Protein AF-A2F5N1-F1 (afdb_monomer_lite)

Foldseek 3Di:
DVCVVVVVVVVVVVVVVLVVCVVPDDPVVSVLVVLVVVLVVLVVLACCCVVVVQPPPDPDPPDRTGDHDDPCVVVVVVVVVVSVVVVCVVVVVDDDPPDDDDPDPPPPPPPPVPDPDDDDDDDD

Organism: Trichomonas vaginalis (strain ATCC PRA-98 / G3) (NCBI:txid412133)

Radius of gyration: 23.58 Å; chains: 1; bounding box: 71×23×58 Å

Structure (mmCIF, N/CA/C/O backbone):
data_AF-A2F5N1-F1
#
_entry.id   AF-A2F5N1-F1
#
loop_
_atom_site.group_PDB
_atom_site.id
_atom_site.type_symbol
_atom_site.label_atom_id
_atom_site.label_alt_id
_atom_site.label_comp_id
_atom_site.label_asym_id
_atom_site.label_entity_id
_atom_site.label_seq_id
_atom_site.pdbx_PDB_ins_code
_atom_site.Cartn_x
_atom_site.Cartn_y
_atom_site.Cartn_z
_atom_site.occupancy
_atom_site.B_iso_or_equiv
_atom_site.auth_seq_id
_atom_site.auth_comp_id
_atom_site.auth_asym_id
_atom_site.auth_atom_id
_atom_site.pdbx_PDB_model_num
ATOM 1 N N . MET A 1 1 ? 1.498 3.164 -30.216 1.00 65.12 1 MET A N 1
ATOM 2 C CA . MET A 1 1 ? 0.026 3.294 -30.321 1.00 65.12 1 MET A CA 1
ATOM 3 C C . MET A 1 1 ? -0.730 2.275 -29.473 1.00 65.12 1 MET A C 1
ATOM 5 O O . MET A 1 1 ? -1.536 2.701 -28.663 1.00 65.12 1 MET A O 1
ATOM 9 N N . VAL A 1 2 ? -0.440 0.971 -29.568 1.00 78.94 2 VAL A N 1
ATOM 10 C CA . VAL A 1 2 ? -1.143 -0.078 -28.790 1.00 78.94 2 VAL A CA 1
ATOM 11 C C . VAL A 1 2 ? -1.077 0.136 -2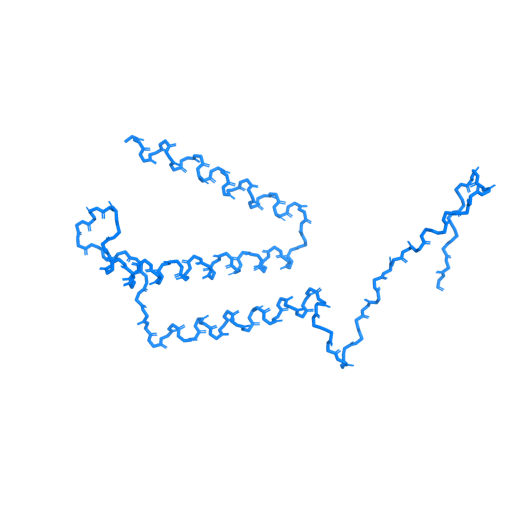7.267 1.00 78.94 2 VAL A C 1
ATOM 13 O O . VAL A 1 2 ? -2.088 0.012 -26.590 1.00 78.94 2 VAL A O 1
ATOM 16 N N . LEU A 1 3 ? 0.073 0.560 -26.726 1.00 79.00 3 LEU A N 1
ATOM 17 C CA . LEU A 1 3 ? 0.213 0.874 -25.294 1.00 79.00 3 LEU A CA 1
ATOM 18 C C . LEU A 1 3 ? -0.731 1.989 -24.819 1.00 79.00 3 LEU A C 1
ATOM 20 O O . LEU A 1 3 ? -1.262 1.899 -23.721 1.00 79.00 3 LEU A O 1
ATOM 24 N N . PHE A 1 4 ? -0.985 3.007 -25.647 1.00 84.31 4 PHE A N 1
ATOM 25 C CA . PHE A 1 4 ? -1.924 4.080 -25.304 1.00 84.31 4 PHE A CA 1
ATOM 26 C C . PHE A 1 4 ? -3.367 3.571 -25.276 1.00 84.31 4 PHE A C 1
ATOM 28 O O . PHE A 1 4 ? -4.110 3.903 -24.358 1.00 84.31 4 PHE A O 1
ATOM 35 N N . LEU A 1 5 ? -3.737 2.712 -26.232 1.00 86.38 5 LEU A N 1
ATOM 36 C CA . LEU A 1 5 ? -5.068 2.101 -26.287 1.00 86.38 5 LEU A CA 1
ATOM 37 C C . LEU A 1 5 ? -5.349 1.175 -25.099 1.00 86.38 5 LEU A C 1
ATOM 39 O O . LEU A 1 5 ? -6.498 1.061 -24.695 1.00 86.38 5 LEU A O 1
ATOM 43 N N . ILE A 1 6 ? -4.322 0.541 -24.529 1.00 89.25 6 ILE A N 1
ATOM 44 C CA . ILE A 1 6 ? -4.453 -0.307 -23.333 1.00 89.25 6 ILE A CA 1
ATOM 45 C C . ILE A 1 6 ? -4.409 0.536 -22.051 1.00 89.25 6 ILE A C 1
ATOM 47 O O . ILE A 1 6 ? -5.149 0.277 -21.107 1.00 89.25 6 ILE A O 1
ATOM 51 N N . TYR A 1 7 ? -3.566 1.567 -22.009 1.00 89.31 7 TYR A N 1
ATOM 52 C CA . TYR A 1 7 ? -3.384 2.399 -20.821 1.00 89.31 7 TYR A CA 1
ATOM 53 C C . TYR A 1 7 ? -4.630 3.219 -20.464 1.00 89.31 7 TYR A C 1
ATOM 55 O O . TYR A 1 7 ? -4.992 3.306 -19.291 1.00 89.31 7 TYR A O 1
ATOM 63 N N . ILE A 1 8 ? -5.299 3.799 -21.466 1.00 89.81 8 ILE A N 1
ATOM 64 C CA . ILE A 1 8 ? -6.488 4.640 -21.269 1.00 89.81 8 ILE A CA 1
ATOM 65 C C . ILE A 1 8 ? -7.608 3.896 -20.519 1.00 89.81 8 ILE A C 1
ATOM 67 O O . ILE A 1 8 ? -7.988 4.376 -19.453 1.00 89.81 8 ILE A O 1
ATOM 71 N N . PRO A 1 9 ? -8.112 2.731 -20.976 1.00 90.31 9 PRO A N 1
ATOM 72 C CA . PRO A 1 9 ? -9.196 2.040 -20.281 1.00 90.31 9 PRO A CA 1
ATOM 73 C C . PRO A 1 9 ? -8.791 1.592 -18.874 1.00 90.31 9 PRO A C 1
ATOM 75 O O . PRO A 1 9 ? -9.586 1.738 -17.953 1.00 90.31 9 PRO A O 1
ATOM 78 N N . ILE A 1 10 ? -7.549 1.133 -18.673 1.00 90.38 10 ILE A N 1
ATOM 79 C CA . ILE A 1 10 ? -7.052 0.740 -17.343 1.00 90.38 10 ILE A CA 1
ATOM 80 C C . ILE A 1 10 ? -7.082 1.930 -16.379 1.00 90.38 10 ILE A C 1
ATOM 82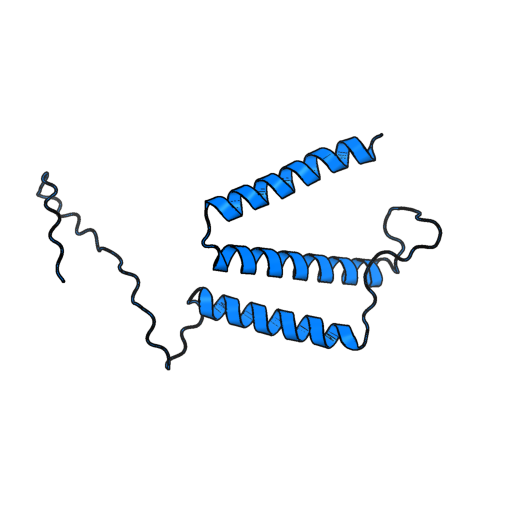 O O . ILE A 1 10 ? -7.588 1.814 -15.262 1.00 90.38 10 ILE A O 1
ATOM 86 N N . SER A 1 11 ? -6.572 3.085 -16.816 1.00 88.75 11 SER A N 1
ATOM 87 C CA . SER A 1 11 ? -6.573 4.303 -16.005 1.00 88.75 11 SER A CA 1
ATOM 88 C C . SER A 1 11 ? -7.997 4.781 -15.720 1.00 88.75 11 SER A C 1
ATOM 90 O O . SER A 1 11 ? -8.318 5.119 -14.580 1.00 88.75 11 SER A O 1
ATOM 92 N N . THR A 1 12 ? -8.888 4.758 -16.712 1.00 91.50 12 THR A N 1
ATOM 93 C CA . THR A 1 12 ? -10.291 5.146 -16.524 1.00 91.50 12 THR A CA 1
ATOM 94 C C . THR A 1 12 ? -11.006 4.230 -15.531 1.00 91.50 12 THR A C 1
ATOM 96 O O . THR A 1 12 ? -11.688 4.734 -14.640 1.00 91.50 12 THR A O 1
ATOM 99 N N . THR A 1 13 ? -10.820 2.910 -15.618 1.00 92.56 13 THR A N 1
ATOM 100 C CA . THR A 1 13 ? -11.401 1.961 -14.656 1.00 92.56 13 THR A CA 1
ATOM 101 C C . THR A 1 13 ? -10.864 2.198 -13.249 1.00 92.56 13 THR A C 1
ATOM 103 O O . THR A 1 13 ? -11.652 2.277 -12.311 1.00 92.56 13 THR A O 1
ATOM 106 N N . TYR A 1 14 ? -9.551 2.381 -13.096 1.00 89.12 14 TYR A N 1
ATOM 107 C CA . TYR A 1 14 ? -8.941 2.653 -11.793 1.00 89.12 14 TYR A CA 1
ATOM 108 C C . TYR A 1 14 ? -9.498 3.932 -11.147 1.00 89.12 14 TYR A C 1
ATOM 110 O O . TYR A 1 14 ? -9.938 3.912 -9.997 1.00 89.12 14 TYR A O 1
ATOM 118 N N . ASN A 1 15 ? -9.548 5.032 -11.905 1.00 90.38 15 ASN A N 1
ATOM 119 C CA . ASN A 1 15 ? -10.095 6.300 -11.420 1.00 90.38 15 ASN A CA 1
ATOM 120 C C . ASN A 1 15 ? -11.602 6.204 -11.123 1.00 90.38 15 ASN A C 1
ATOM 122 O O . ASN A 1 15 ? -12.071 6.772 -10.139 1.00 90.38 15 ASN A O 1
ATOM 126 N N . GLY A 1 16 ? -12.359 5.443 -11.919 1.00 89.88 16 GLY A N 1
ATOM 127 C CA . GLY A 1 16 ? -13.771 5.165 -11.651 1.00 89.88 16 GLY A CA 1
ATOM 128 C C . GLY A 1 16 ? -13.982 4.403 -10.339 1.00 89.88 16 GLY A C 1
ATOM 129 O O . GLY A 1 16 ? -14.818 4.797 -9.527 1.00 89.88 16 GLY A O 1
ATOM 130 N N . CYS A 1 17 ? -13.187 3.358 -10.088 1.00 87.81 17 CYS A N 1
ATOM 131 C CA . CYS A 1 17 ? -13.217 2.612 -8.827 1.00 87.81 17 CYS A CA 1
ATOM 132 C C . CYS A 1 17 ? -12.855 3.493 -7.622 1.00 87.81 17 CYS A C 1
ATOM 134 O O . CYS A 1 17 ? -13.487 3.372 -6.569 1.00 87.81 17 CYS A O 1
ATOM 136 N N . LEU A 1 18 ? -11.882 4.398 -7.772 1.00 85.50 18 LEU A N 1
ATOM 137 C CA . LEU A 1 18 ? -11.521 5.361 -6.729 1.00 85.50 18 LEU A CA 1
ATOM 138 C C . LEU A 1 18 ? -12.692 6.279 -6.377 1.00 85.50 18 LEU A C 1
ATOM 140 O O . LEU A 1 18 ? -13.060 6.369 -5.208 1.00 85.50 18 LEU A O 1
ATOM 144 N N . ILE A 1 19 ? -13.319 6.905 -7.374 1.00 88.62 19 ILE A N 1
ATOM 145 C CA . ILE A 1 19 ? -14.459 7.807 -7.154 1.00 88.62 19 ILE A CA 1
ATOM 146 C C . ILE A 1 19 ? -15.635 7.053 -6.521 1.00 88.62 19 ILE A C 1
ATOM 148 O O . ILE A 1 19 ? -16.237 7.552 -5.572 1.00 88.62 19 ILE A O 1
ATOM 152 N N . GLY A 1 20 ? -15.928 5.837 -6.992 1.00 86.88 20 GLY A N 1
ATOM 153 C CA . GLY A 1 20 ? -16.957 4.985 -6.391 1.00 86.88 20 GLY A CA 1
ATOM 154 C C . GLY A 1 20 ? -16.673 4.687 -4.918 1.00 86.88 20 GLY A C 1
ATOM 155 O O . GLY A 1 20 ? -17.559 4.826 -4.081 1.00 86.88 20 GLY A O 1
ATOM 156 N N . THR A 1 21 ? -15.419 4.373 -4.587 1.00 85.00 21 THR A N 1
ATOM 157 C CA . THR A 1 21 ? -15.004 4.122 -3.200 1.00 85.00 21 THR A CA 1
ATOM 158 C C . THR A 1 21 ? -15.161 5.374 -2.340 1.00 85.00 21 THR A C 1
ATOM 160 O O . THR A 1 21 ? -15.677 5.269 -1.232 1.00 85.00 21 THR A O 1
ATOM 163 N N . ILE A 1 22 ? -14.776 6.553 -2.842 1.00 86.62 22 ILE A N 1
ATOM 164 C CA . ILE A 1 22 ? -14.939 7.838 -2.138 1.00 86.62 22 ILE A CA 1
ATOM 165 C C . ILE A 1 22 ? -16.422 8.133 -1.876 1.00 86.62 22 ILE A C 1
ATOM 167 O O . ILE A 1 22 ? -16.774 8.598 -0.796 1.00 86.62 22 ILE A O 1
ATOM 171 N N . ALA A 1 23 ? -17.296 7.848 -2.842 1.00 84.81 23 ALA A N 1
ATOM 172 C CA . ALA A 1 23 ? -18.721 8.147 -2.736 1.00 84.81 23 ALA A CA 1
ATOM 173 C C . ALA A 1 23 ? -19.460 7.258 -1.718 1.00 84.81 23 ALA A C 1
ATOM 175 O O . ALA A 1 23 ? -20.425 7.709 -1.104 1.00 84.81 23 ALA A O 1
ATOM 176 N N . THR A 1 24 ? -19.035 6.005 -1.534 1.00 83.44 24 THR A N 1
ATOM 177 C CA . THR A 1 24 ? -19.732 5.040 -0.661 1.00 83.44 24 THR A CA 1
ATOM 178 C C . THR A 1 24 ? -19.178 4.969 0.758 1.00 83.44 24 THR A C 1
ATOM 180 O O . THR A 1 24 ? -19.769 4.311 1.614 1.00 83.44 24 THR A O 1
ATOM 183 N N . THR A 1 25 ? -18.021 5.576 1.012 1.00 82.62 25 THR A N 1
ATOM 184 C CA . THR A 1 25 ? -17.177 5.227 2.157 1.00 82.62 25 THR A CA 1
ATOM 185 C C . THR A 1 25 ? -16.813 6.459 2.980 1.00 82.62 25 THR A C 1
ATOM 187 O O . THR A 1 25 ? -16.544 7.527 2.442 1.00 82.62 25 THR A O 1
ATOM 190 N N . ASN A 1 26 ? -16.741 6.309 4.306 1.00 85.00 26 ASN A N 1
ATOM 191 C CA . ASN A 1 26 ? -16.243 7.369 5.185 1.00 85.00 26 ASN A CA 1
ATOM 192 C C . ASN A 1 26 ? -14.774 7.699 4.875 1.00 85.00 26 ASN A C 1
ATOM 194 O O . ASN A 1 26 ? -13.990 6.805 4.556 1.00 85.00 26 ASN A O 1
ATOM 198 N N . ALA A 1 27 ? -14.368 8.956 5.078 1.00 83.62 27 ALA A N 1
ATOM 199 C CA . ALA A 1 27 ? -13.006 9.422 4.787 1.00 83.62 27 ALA A CA 1
ATOM 200 C C . ALA A 1 27 ? -11.908 8.538 5.412 1.00 83.62 27 ALA A C 1
ATOM 202 O O . ALA A 1 27 ? -10.888 8.267 4.790 1.00 83.62 27 ALA A O 1
ATOM 203 N N . ILE A 1 28 ? -12.142 8.027 6.626 1.00 83.88 28 ILE A N 1
ATOM 204 C CA . ILE A 1 28 ? -11.206 7.138 7.329 1.00 83.88 28 ILE A CA 1
ATOM 205 C C . ILE A 1 28 ? -11.034 5.816 6.574 1.00 83.88 28 ILE A C 1
ATOM 207 O O . ILE A 1 28 ? -9.917 5.373 6.322 1.00 83.88 28 ILE A O 1
ATOM 211 N N . THR A 1 29 ? -12.142 5.177 6.205 1.00 82.56 29 THR A N 1
ATOM 212 C CA . THR A 1 29 ? -12.127 3.886 5.516 1.00 82.56 29 THR A CA 1
ATOM 213 C C . THR A 1 29 ? -11.566 4.020 4.098 1.00 82.56 29 THR A C 1
ATOM 215 O O . THR A 1 29 ? -10.841 3.132 3.658 1.00 82.56 29 THR A O 1
ATOM 218 N N . TYR A 1 30 ? -11.801 5.151 3.425 1.00 86.25 30 TYR A N 1
ATOM 219 C CA . TYR A 1 30 ? -11.168 5.467 2.143 1.00 86.25 30 TYR A CA 1
ATOM 220 C C . TYR A 1 30 ? -9.634 5.494 2.259 1.00 86.25 30 TYR A C 1
ATOM 222 O O . TYR A 1 30 ? -8.954 4.763 1.538 1.00 86.25 30 TYR A O 1
ATOM 230 N N . THR A 1 31 ? -9.090 6.246 3.223 1.00 87.25 31 THR A N 1
ATOM 231 C CA . THR A 1 31 ? -7.636 6.321 3.452 1.00 87.25 31 THR A CA 1
ATOM 232 C C . THR A 1 31 ? -7.032 4.945 3.731 1.00 87.25 31 THR A C 1
ATOM 234 O O . THR A 1 31 ? -5.936 4.634 3.266 1.00 87.25 31 THR A O 1
ATOM 237 N N . ILE A 1 32 ? -7.749 4.084 4.458 1.00 85.38 32 ILE A N 1
ATOM 238 C CA . ILE A 1 32 ? -7.288 2.719 4.732 1.00 85.38 32 ILE A CA 1
ATOM 239 C C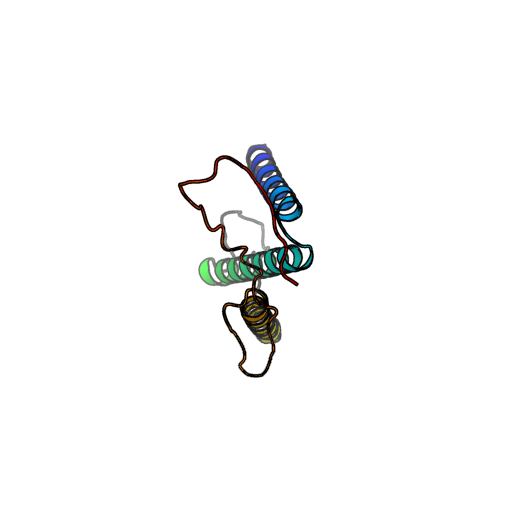 . ILE A 1 32 ? -7.211 1.888 3.443 1.00 85.38 32 ILE A C 1
ATOM 241 O O . ILE A 1 32 ? -6.212 1.203 3.220 1.00 85.38 32 ILE A O 1
ATOM 245 N N . ILE A 1 33 ? -8.229 1.958 2.580 1.00 85.19 33 ILE A N 1
ATOM 246 C CA . ILE A 1 33 ? -8.247 1.235 1.298 1.00 85.19 33 ILE A CA 1
ATOM 247 C C . ILE A 1 33 ? -7.092 1.700 0.401 1.00 85.19 33 ILE A C 1
ATOM 249 O O . ILE A 1 33 ? -6.395 0.869 -0.184 1.00 85.19 33 ILE A O 1
ATOM 253 N N . GLU A 1 34 ? -6.834 3.007 0.344 1.00 86.56 34 GLU A N 1
ATOM 254 C CA . GLU A 1 34 ? -5.724 3.579 -0.427 1.00 86.56 34 GLU A CA 1
ATOM 255 C C . GLU A 1 34 ? -4.353 3.097 0.085 1.00 86.56 34 GLU A C 1
ATOM 257 O O . GLU A 1 34 ? -3.471 2.719 -0.700 1.00 86.56 34 GLU A O 1
ATOM 262 N N . MET A 1 35 ? -4.182 3.027 1.408 1.00 87.62 35 MET A N 1
ATOM 263 C CA . MET A 1 35 ? -2.968 2.490 2.028 1.00 87.62 35 MET A CA 1
ATOM 264 C C . MET A 1 35 ? -2.775 0.995 1.745 1.00 87.62 35 MET A C 1
ATOM 266 O O . MET A 1 35 ? -1.653 0.570 1.453 1.00 87.62 35 MET A O 1
ATOM 270 N N . ILE A 1 36 ? -3.849 0.198 1.771 1.00 87.62 36 ILE A N 1
ATOM 271 C CA . ILE A 1 36 ? -3.804 -1.229 1.412 1.00 87.62 36 ILE A CA 1
ATOM 272 C C . ILE A 1 36 ? -3.418 -1.396 -0.061 1.00 87.62 36 ILE A C 1
ATOM 274 O O . ILE A 1 36 ? -2.528 -2.192 -0.368 1.00 87.62 36 ILE A O 1
ATOM 278 N N . GLY A 1 37 ? -4.022 -0.622 -0.967 1.00 88.06 37 GLY A N 1
ATOM 279 C CA . GLY A 1 37 ? -3.669 -0.638 -2.389 1.00 88.06 37 GLY A CA 1
ATOM 280 C C . GLY A 1 37 ? -2.191 -0.316 -2.616 1.00 88.06 37 GLY A C 1
ATOM 281 O O . GLY A 1 37 ? -1.485 -1.050 -3.306 1.00 88.06 37 GLY A O 1
ATOM 282 N N . SER A 1 38 ? -1.683 0.717 -1.942 1.00 88.81 38 SER A N 1
ATOM 283 C CA . SER A 1 38 ? -0.267 1.104 -1.996 1.00 88.81 38 SER A CA 1
ATOM 284 C C . SER A 1 38 ? 0.679 0.018 -1.464 1.00 88.81 38 SER A C 1
ATOM 286 O O . SER A 1 38 ? 1.797 -0.145 -1.965 1.00 88.81 38 SER A O 1
ATOM 288 N N . PHE A 1 39 ? 0.250 -0.743 -0.455 1.00 89.12 39 PHE A N 1
ATOM 289 C CA . PHE A 1 39 ? 1.005 -1.879 0.070 1.00 89.12 39 PHE A CA 1
ATOM 290 C C . PHE A 1 39 ? 1.008 -3.075 -0.893 1.00 89.12 39 PHE A C 1
ATOM 292 O O . PHE A 1 39 ? 2.063 -3.672 -1.116 1.00 89.12 39 PHE A O 1
ATOM 299 N N . LEU A 1 40 ? -0.134 -3.393 -1.508 1.00 88.56 40 LEU A N 1
ATOM 300 C CA . LEU A 1 40 ? -0.244 -4.467 -2.498 1.00 88.56 40 LEU A CA 1
ATOM 301 C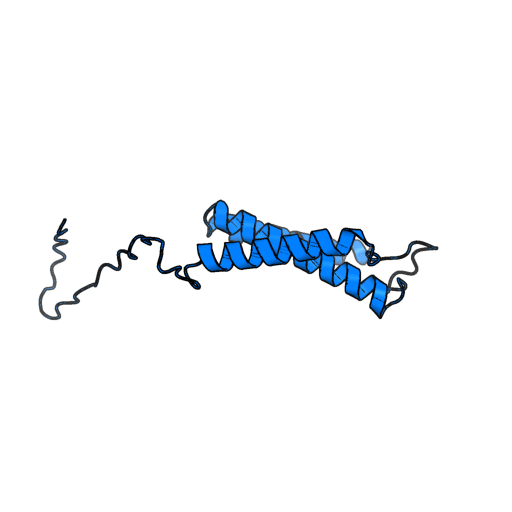 C . LEU A 1 40 ? 0.605 -4.180 -3.739 1.00 88.56 40 LEU A C 1
ATOM 303 O O . LEU A 1 40 ? 1.349 -5.057 -4.174 1.00 88.56 40 LEU A O 1
ATOM 307 N N . THR A 1 41 ? 0.576 -2.947 -4.252 1.00 88.75 41 THR A N 1
ATOM 308 C CA . THR A 1 41 ? 1.448 -2.522 -5.360 1.00 88.75 41 THR A CA 1
ATOM 309 C C . THR A 1 41 ? 2.921 -2.727 -5.015 1.00 88.75 41 THR A C 1
ATOM 311 O O . THR A 1 41 ? 3.678 -3.265 -5.817 1.00 88.75 41 THR A O 1
ATOM 314 N N . TRP A 1 42 ? 3.326 -2.390 -3.787 1.00 89.94 42 TRP A N 1
ATOM 315 C CA . TRP A 1 42 ? 4.697 -2.622 -3.339 1.00 89.94 42 TRP A CA 1
ATOM 316 C C . TRP A 1 42 ? 5.071 -4.110 -3.267 1.00 89.94 42 TRP A C 1
ATOM 318 O O . TRP A 1 42 ? 6.186 -4.468 -3.646 1.00 89.94 42 TRP A O 1
ATOM 328 N N . ILE A 1 43 ? 4.162 -4.984 -2.820 1.00 87.06 43 ILE A N 1
ATOM 329 C CA . ILE A 1 43 ? 4.384 -6.440 -2.850 1.00 87.06 43 ILE A CA 1
ATOM 330 C C . ILE A 1 43 ? 4.548 -6.922 -4.294 1.00 87.06 43 ILE A C 1
ATOM 332 O O . ILE A 1 43 ? 5.471 -7.684 -4.576 1.00 87.06 43 ILE A O 1
ATOM 336 N N . VAL A 1 44 ? 3.686 -6.471 -5.207 1.00 86.25 44 VAL A N 1
ATOM 337 C CA . VAL A 1 44 ? 3.760 -6.828 -6.630 1.00 86.25 44 VAL A CA 1
ATOM 338 C C . VAL A 1 44 ? 5.099 -6.388 -7.225 1.00 86.25 44 VAL A C 1
ATOM 340 O O . VAL A 1 44 ? 5.762 -7.201 -7.865 1.00 86.25 44 VAL A O 1
ATOM 343 N N . ASP A 1 45 ? 5.567 -5.172 -6.936 1.00 84.38 45 ASP A N 1
ATOM 344 C CA . ASP A 1 45 ? 6.892 -4.695 -7.360 1.00 84.38 45 ASP A CA 1
ATOM 345 C C . ASP A 1 45 ? 8.040 -5.559 -6.820 1.00 84.38 45 ASP A C 1
ATOM 347 O O . ASP A 1 45 ? 9.068 -5.729 -7.483 1.00 84.38 45 ASP A O 1
ATOM 351 N N . LEU A 1 46 ? 7.884 -6.105 -5.614 1.00 86.19 46 LEU A N 1
ATOM 352 C CA . LEU A 1 46 ? 8.874 -6.972 -4.981 1.00 86.19 46 LEU A CA 1
ATOM 353 C C . LEU A 1 46 ? 8.898 -8.362 -5.626 1.00 86.19 46 LEU A C 1
ATOM 355 O O . LEU A 1 46 ? 9.971 -8.905 -5.905 1.00 86.19 46 LEU A O 1
ATOM 359 N N . ILE A 1 47 ? 7.715 -8.908 -5.920 1.00 84.12 47 ILE A N 1
ATOM 360 C CA . ILE A 1 47 ? 7.541 -10.167 -6.652 1.00 84.12 47 ILE A CA 1
ATOM 361 C C . ILE A 1 47 ? 8.080 -10.026 -8.075 1.00 84.12 47 ILE A C 1
ATOM 363 O O . ILE A 1 47 ? 8.768 -10.925 -8.546 1.00 84.12 47 ILE A O 1
ATOM 367 N N . ILE A 1 48 ? 7.835 -8.904 -8.754 1.00 81.31 48 ILE A N 1
ATOM 368 C CA . ILE A 1 48 ? 8.361 -8.658 -10.102 1.00 81.31 48 ILE A CA 1
ATOM 369 C C . ILE A 1 48 ? 9.893 -8.637 -10.084 1.00 81.31 48 ILE A C 1
ATOM 371 O O . ILE A 1 48 ? 10.533 -9.307 -10.899 1.00 81.31 48 ILE A O 1
ATOM 375 N N . TYR A 1 49 ? 10.490 -7.926 -9.124 1.00 82.19 49 TYR A N 1
ATOM 376 C CA . TYR A 1 49 ? 11.943 -7.853 -8.987 1.00 82.19 49 TYR A CA 1
ATOM 377 C C . TYR A 1 49 ? 12.565 -9.234 -8.725 1.00 82.19 49 TYR A C 1
ATOM 379 O O . TYR A 1 49 ? 13.568 -9.588 -9.347 1.00 82.19 49 TYR A O 1
ATOM 387 N N . HIS A 1 50 ? 11.984 -10.019 -7.812 1.00 79.94 50 HIS A N 1
ATOM 388 C CA . HIS A 1 50 ? 12.548 -11.307 -7.404 1.00 79.94 50 HIS A CA 1
ATOM 389 C C . HIS A 1 50 ? 12.206 -12.452 -8.369 1.00 79.94 50 HIS A C 1
ATOM 391 O O . HIS A 1 50 ? 13.073 -13.255 -8.688 1.00 79.94 50 HIS A O 1
ATOM 397 N N . GLY A 1 51 ? 10.974 -12.504 -8.875 1.00 77.06 51 GLY A N 1
ATOM 398 C CA . G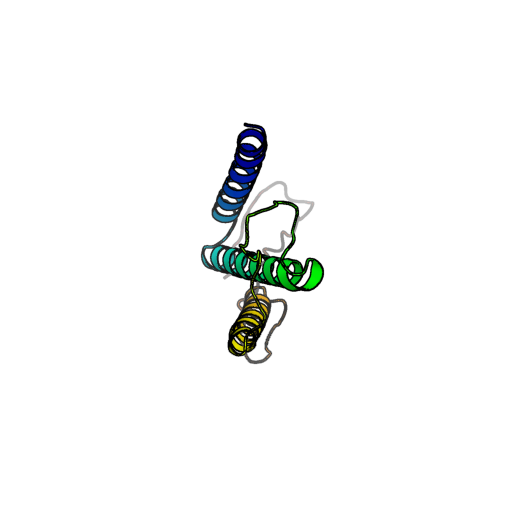LY A 1 51 ? 10.481 -13.567 -9.752 1.00 77.06 51 GLY A CA 1
ATOM 399 C C . GLY A 1 51 ? 10.964 -13.448 -11.195 1.00 77.06 51 GLY A C 1
ATOM 400 O O . GLY A 1 51 ? 11.261 -14.457 -11.826 1.00 77.06 51 GLY A O 1
ATOM 401 N N . PHE A 1 52 ? 11.101 -12.227 -11.716 1.00 71.69 52 PHE A N 1
ATOM 402 C CA . PHE A 1 52 ? 11.557 -12.004 -13.093 1.00 71.69 52 PHE A CA 1
ATOM 403 C C . PHE A 1 52 ? 13.000 -11.495 -13.169 1.00 71.69 52 PHE A C 1
ATOM 405 O O . PHE A 1 52 ? 13.461 -11.135 -14.252 1.00 71.69 52 PHE A O 1
ATOM 412 N N . HIS A 1 53 ? 13.720 -11.431 -12.040 1.00 64.06 53 HIS A N 1
ATOM 413 C CA . HIS A 1 53 ? 15.060 -10.832 -11.943 1.00 64.06 53 HIS A CA 1
ATOM 414 C C . HIS A 1 53 ? 15.140 -9.439 -12.607 1.00 64.06 53 HIS A C 1
ATOM 416 O O . HIS A 1 53 ? 16.143 -9.085 -13.229 1.00 64.06 53 HIS A O 1
ATOM 422 N N . GLY A 1 54 ? 14.051 -8.663 -12.541 1.00 58.69 54 GLY A N 1
ATOM 423 C CA . GLY A 1 54 ? 13.941 -7.355 -13.192 1.00 58.69 54 GLY A CA 1
ATOM 424 C C . GLY A 1 54 ? 13.795 -7.370 -14.719 1.00 58.69 54 GLY A C 1
ATOM 425 O O . GLY A 1 54 ? 13.777 -6.299 -15.323 1.00 58.69 54 GLY A O 1
ATOM 426 N N . LYS A 1 55 ? 13.673 -8.544 -15.352 1.00 58.47 55 LYS A N 1
ATOM 427 C CA . LYS A 1 55 ? 13.374 -8.725 -16.782 1.00 58.47 55 LYS A CA 1
ATOM 428 C C . LYS A 1 55 ? 11.891 -9.044 -16.980 1.00 58.47 55 LYS A C 1
ATOM 430 O O . LYS A 1 55 ? 11.529 -10.137 -17.407 1.00 58.47 55 LYS A O 1
ATOM 435 N N . PHE A 1 56 ? 11.015 -8.103 -16.651 1.00 57.19 56 PHE A N 1
ATOM 436 C CA . PHE A 1 56 ? 9.591 -8.258 -16.944 1.00 57.19 56 PHE A CA 1
ATOM 437 C C . PHE A 1 56 ? 9.252 -7.618 -18.290 1.00 57.19 56 PHE A C 1
ATOM 439 O O . PHE A 1 56 ? 9.530 -6.436 -18.440 1.00 57.19 56 PHE A O 1
ATOM 446 N N . ILE A 1 57 ? 8.676 -8.415 -19.207 1.00 55.72 57 ILE A N 1
ATOM 447 C CA . ILE A 1 57 ? 7.965 -8.177 -20.496 1.00 55.72 57 ILE A CA 1
ATOM 448 C C . ILE A 1 57 ? 8.357 -6.988 -21.413 1.00 55.72 57 ILE A C 1
ATOM 450 O O . ILE A 1 57 ? 8.295 -7.112 -22.633 1.00 55.72 57 ILE A O 1
ATOM 454 N N . LEU A 1 58 ? 8.763 -5.843 -20.877 1.00 54.12 58 LEU A N 1
ATOM 455 C CA . LEU A 1 58 ? 9.313 -4.694 -21.577 1.00 54.12 58 LEU A CA 1
ATOM 456 C C . LEU A 1 58 ? 10.838 -4.792 -21.570 1.00 54.12 58 LEU A C 1
ATOM 458 O O . LEU A 1 58 ? 11.484 -4.674 -20.531 1.00 54.12 58 LEU A O 1
ATOM 462 N N . HIS A 1 59 ? 11.418 -4.971 -22.753 1.00 45.78 59 HIS A N 1
ATOM 463 C CA . HIS A 1 59 ? 12.853 -4.847 -23.002 1.00 45.78 59 HIS A CA 1
ATOM 464 C C . HIS A 1 59 ? 13.285 -3.382 -22.781 1.00 45.78 59 HIS A C 1
ATOM 466 O O . HIS A 1 59 ? 13.538 -2.630 -23.717 1.00 45.78 59 HIS A O 1
ATOM 472 N N . SER A 1 60 ? 13.292 -2.925 -21.529 1.00 49.81 60 SER A N 1
ATOM 473 C CA . SER A 1 60 ? 13.727 -1.585 -21.159 1.00 49.81 60 SER A CA 1
ATOM 474 C C . SER A 1 60 ? 15.228 -1.628 -20.921 1.00 49.81 60 SER A C 1
ATOM 476 O O . SER A 1 60 ? 15.663 -1.949 -19.817 1.00 49.81 60 SER A O 1
ATOM 478 N N . ASN A 1 61 ? 15.998 -1.319 -21.967 1.00 46.94 61 ASN A N 1
ATOM 479 C CA . ASN A 1 61 ? 17.438 -1.025 -21.965 1.00 46.94 61 ASN A CA 1
ATOM 480 C C . ASN A 1 61 ? 18.005 -0.693 -20.565 1.00 46.94 61 ASN A C 1
ATOM 482 O O . ASN A 1 61 ? 18.000 0.460 -20.138 1.00 46.94 61 ASN A O 1
ATOM 486 N N . GLY A 1 62 ? 18.464 -1.716 -19.835 1.00 53.38 62 GLY A N 1
ATOM 487 C CA . GLY A 1 62 ? 19.208 -1.576 -18.579 1.00 53.38 62 GLY A CA 1
ATOM 488 C C . GLY A 1 62 ? 18.451 -1.081 -17.337 1.00 53.38 62 GLY A C 1
ATOM 489 O O . GLY A 1 62 ? 19.098 -0.878 -16.311 1.00 53.38 62 GLY A O 1
ATOM 490 N N . LYS A 1 63 ? 17.122 -0.892 -17.366 1.00 56.97 63 LYS A N 1
ATOM 491 C CA . LYS A 1 63 ? 16.363 -0.464 -16.172 1.00 56.97 63 LYS A CA 1
ATOM 492 C C . LYS A 1 63 ? 15.719 -1.663 -15.487 1.00 56.97 63 LYS A C 1
ATOM 494 O O . LYS A 1 63 ? 14.795 -2.266 -16.020 1.00 56.97 63 LYS A O 1
ATOM 499 N N . ILE A 1 64 ? 16.218 -1.987 -14.299 1.00 62.62 64 ILE A N 1
ATOM 500 C CA . ILE A 1 64 ? 15.681 -3.049 -13.449 1.00 62.62 64 ILE A CA 1
ATOM 501 C C . ILE A 1 64 ? 14.285 -2.623 -12.978 1.00 62.62 64 ILE A C 1
ATOM 503 O O . ILE A 1 64 ? 14.149 -1.602 -12.305 1.00 62.62 64 ILE A O 1
ATOM 507 N N . PHE A 1 65 ? 13.258 -3.381 -13.365 1.00 65.75 65 PHE A N 1
ATOM 508 C CA . PHE A 1 65 ? 11.878 -3.137 -12.942 1.00 65.75 65 PHE A CA 1
ATOM 509 C C . PHE A 1 65 ? 11.598 -3.804 -11.589 1.00 65.75 65 PHE A C 1
ATOM 511 O O . PHE A 1 65 ? 12.005 -4.945 -11.356 1.00 65.75 65 PHE A O 1
ATOM 518 N N . GLY A 1 66 ? 10.882 -3.095 -10.716 1.00 68.88 66 GLY A N 1
ATOM 519 C CA . GLY A 1 66 ? 10.523 -3.554 -9.374 1.00 68.88 66 GLY A CA 1
ATOM 520 C C . GLY A 1 66 ? 11.462 -3.064 -8.265 1.00 68.88 66 GLY A C 1
ATOM 521 O O . GLY A 1 66 ? 12.517 -2.476 -8.508 1.00 68.88 66 GLY A O 1
ATOM 522 N N . THR A 1 67 ? 11.059 -3.296 -7.015 1.00 76.44 67 THR A N 1
ATOM 523 C CA . THR A 1 67 ? 11.781 -2.813 -5.827 1.00 76.44 67 THR A CA 1
ATOM 524 C C . THR A 1 67 ? 12.623 -3.931 -5.217 1.00 76.44 67 THR A C 1
ATOM 526 O O . THR A 1 67 ? 12.101 -4.979 -4.841 1.00 76.44 67 THR A O 1
ATOM 529 N N . LYS A 1 68 ? 13.930 -3.694 -5.042 1.00 82.19 68 LYS A N 1
ATOM 530 C CA . LYS A 1 68 ? 14.812 -4.631 -4.331 1.00 82.19 68 LYS A CA 1
ATOM 531 C C . LYS A 1 68 ? 14.462 -4.678 -2.842 1.00 82.19 68 LYS A C 1
ATOM 533 O O . LYS A 1 68 ? 14.277 -3.639 -2.208 1.00 82.19 68 LYS A O 1
ATOM 538 N N . TRP A 1 69 ? 14.478 -5.876 -2.260 1.00 83.31 69 TRP A N 1
ATOM 539 C CA . TRP A 1 69 ? 14.445 -6.027 -0.807 1.00 83.31 69 TRP A CA 1
ATOM 540 C C . TRP A 1 69 ? 15.707 -5.408 -0.185 1.00 83.31 69 TRP A C 1
ATOM 542 O O . TRP A 1 69 ? 16.827 -5.869 -0.420 1.00 83.31 69 TRP A O 1
ATOM 552 N N . THR A 1 70 ? 15.537 -4.342 0.592 1.00 84.00 70 THR A N 1
ATOM 553 C CA . THR A 1 70 ? 16.622 -3.643 1.295 1.00 84.00 70 THR A CA 1
ATOM 554 C C . THR A 1 70 ? 16.415 -3.739 2.803 1.00 84.00 70 THR A C 1
ATOM 556 O O . THR A 1 70 ? 15.348 -4.122 3.273 1.00 84.00 70 THR A O 1
ATOM 559 N N . LYS A 1 71 ? 17.421 -3.366 3.604 1.00 80.50 71 LYS A N 1
ATOM 560 C CA . LYS A 1 71 ? 17.300 -3.369 5.076 1.00 80.50 71 LYS A CA 1
ATOM 561 C C . LYS A 1 71 ? 16.121 -2.516 5.577 1.00 80.50 71 LYS A C 1
ATOM 563 O O . LYS A 1 71 ? 15.522 -2.844 6.592 1.00 80.50 71 LYS A O 1
ATOM 568 N N . TYR A 1 72 ? 15.735 -1.479 4.832 1.00 81.88 72 TYR A N 1
ATOM 569 C CA . TYR A 1 72 ? 14.585 -0.625 5.145 1.00 81.88 72 TYR A CA 1
ATOM 570 C C . TYR A 1 72 ? 13.231 -1.225 4.723 1.00 81.88 72 TYR A C 1
ATOM 572 O O . TYR A 1 72 ? 12.191 -0.769 5.193 1.00 81.88 72 TYR A O 1
ATOM 580 N N . SER A 1 73 ? 13.213 -2.279 3.898 1.00 85.12 73 SER A N 1
ATOM 581 C CA . SER A 1 73 ? 11.983 -2.997 3.524 1.00 85.12 73 SER A CA 1
ATOM 582 C C . SER A 1 73 ? 11.288 -3.628 4.734 1.00 85.12 73 SER A C 1
ATOM 584 O O . SER A 1 73 ? 10.061 -3.697 4.757 1.00 85.12 73 SER A O 1
ATOM 586 N N . TYR A 1 74 ? 12.042 -4.002 5.773 1.00 85.62 74 TYR A N 1
ATOM 587 C CA . TYR A 1 74 ? 11.472 -4.487 7.033 1.00 85.62 74 TYR A CA 1
ATOM 588 C C . TYR A 1 74 ? 10.624 -3.429 7.744 1.00 85.62 74 TYR A C 1
ATOM 590 O O . TYR A 1 74 ? 9.561 -3.758 8.258 1.00 85.62 74 TYR A O 1
ATOM 598 N N . LEU A 1 75 ? 11.037 -2.156 7.722 1.00 87.81 75 LEU A N 1
ATOM 599 C CA . LEU A 1 75 ? 10.263 -1.061 8.315 1.00 87.81 75 LEU A CA 1
ATOM 600 C C . LEU A 1 75 ? 8.920 -0.888 7.595 1.00 87.81 75 LEU A C 1
ATOM 602 O O . LEU A 1 75 ? 7.885 -0.729 8.236 1.00 87.81 75 LEU A O 1
ATOM 606 N N . ARG A 1 76 ? 8.935 -0.972 6.259 1.00 85.50 76 ARG A N 1
ATOM 607 C CA . ARG A 1 76 ? 7.724 -0.866 5.435 1.00 85.50 76 ARG A CA 1
ATOM 608 C C . ARG A 1 76 ? 6.760 -2.030 5.681 1.00 85.50 76 ARG A C 1
ATOM 610 O O . ARG A 1 76 ? 5.555 -1.807 5.723 1.00 85.50 76 ARG A O 1
ATOM 617 N N . LEU A 1 77 ? 7.286 -3.238 5.896 1.00 87.06 77 LEU A N 1
ATOM 618 C CA . LEU A 1 77 ? 6.484 -4.413 6.244 1.00 87.06 77 LEU A CA 1
ATOM 619 C C . LEU A 1 77 ? 5.916 -4.325 7.667 1.00 87.06 77 LEU A C 1
ATOM 621 O O . LEU A 1 77 ? 4.748 -4.620 7.884 1.00 87.06 77 LEU A O 1
ATOM 625 N N . ILE A 1 78 ? 6.704 -3.880 8.645 1.00 90.19 78 ILE A N 1
ATOM 626 C CA . ILE A 1 78 ? 6.206 -3.670 10.013 1.00 90.19 78 ILE A CA 1
ATOM 627 C C . ILE A 1 78 ? 5.099 -2.610 10.015 1.00 90.19 78 ILE A C 1
ATOM 629 O O . ILE A 1 78 ? 4.050 -2.818 10.622 1.00 90.19 78 ILE A O 1
ATOM 633 N N . GLY A 1 79 ? 5.298 -1.512 9.281 1.00 87.75 79 GLY A N 1
ATOM 634 C CA . GLY A 1 79 ? 4.281 -0.480 9.104 1.00 87.75 79 GLY A CA 1
ATOM 635 C C . GLY A 1 79 ? 2.983 -1.048 8.533 1.00 87.75 79 GLY A C 1
ATOM 636 O O . GLY A 1 79 ? 1.919 -0.810 9.098 1.00 87.75 79 GLY A O 1
ATOM 637 N N . SER A 1 80 ? 3.049 -1.855 7.471 1.00 86.12 80 SER A N 1
ATOM 638 C CA . SER A 1 80 ? 1.843 -2.440 6.876 1.00 86.12 80 SER A CA 1
ATOM 639 C C . SER A 1 80 ? 1.124 -3.428 7.796 1.00 86.12 80 SER A C 1
ATOM 641 O O . SER A 1 80 ? -0.105 -3.438 7.818 1.00 86.12 80 SER A O 1
ATOM 643 N N . VAL A 1 81 ? 1.850 -4.204 8.607 1.00 87.88 81 VAL A N 1
ATOM 644 C CA . VAL A 1 81 ? 1.249 -5.086 9.623 1.00 87.88 81 VAL A CA 1
ATOM 645 C C . VAL A 1 81 ? 0.514 -4.269 10.687 1.00 87.88 81 VAL A C 1
ATOM 647 O O . VAL A 1 81 ? -0.623 -4.593 11.028 1.00 87.88 81 VAL A O 1
ATOM 650 N N . ILE A 1 82 ? 1.116 -3.180 11.171 1.00 88.94 82 ILE A N 1
ATOM 651 C CA . ILE A 1 82 ? 0.478 -2.271 12.137 1.00 88.94 82 ILE A CA 1
ATOM 652 C C . ILE A 1 82 ? -0.786 -1.646 11.534 1.00 88.94 82 ILE A C 1
ATOM 654 O O . ILE A 1 82 ? -1.825 -1.617 12.194 1.00 88.94 82 ILE A O 1
ATOM 658 N N . TYR A 1 83 ? -0.736 -1.208 10.273 1.00 86.38 83 TYR A N 1
ATOM 659 C CA . TYR A 1 83 ? -1.912 -0.696 9.565 1.00 86.38 83 TYR A CA 1
ATOM 660 C C . TYR A 1 83 ? -3.014 -1.747 9.424 1.00 86.38 83 TYR A C 1
ATOM 662 O O . TYR A 1 83 ? -4.181 -1.443 9.668 1.00 86.38 83 TYR A O 1
ATOM 670 N N . PHE A 1 84 ? -2.661 -2.987 9.081 1.00 84.88 84 PHE A N 1
ATOM 671 C CA . PHE A 1 84 ? -3.625 -4.078 8.963 1.00 84.88 84 PHE A CA 1
ATOM 672 C C . PHE A 1 84 ? -4.307 -4.380 10.303 1.00 84.88 84 PHE A C 1
ATOM 674 O O . PHE A 1 84 ? -5.527 -4.527 10.362 1.00 84.88 84 PHE A O 1
ATOM 681 N N . ILE A 1 85 ? -3.547 -4.380 11.401 1.00 85.81 85 ILE A N 1
ATOM 682 C CA . ILE A 1 85 ? -4.097 -4.524 12.755 1.00 85.81 85 ILE A CA 1
ATOM 683 C C . ILE A 1 85 ? -5.022 -3.345 13.091 1.00 85.81 85 ILE A C 1
ATOM 685 O O . ILE A 1 85 ? -6.136 -3.561 13.565 1.00 85.81 85 ILE A O 1
ATOM 689 N N . GLY A 1 86 ? -4.605 -2.109 12.801 1.00 83.62 86 GLY A N 1
ATOM 690 C CA . GLY A 1 86 ? -5.430 -0.914 12.998 1.00 83.62 86 GLY A CA 1
ATOM 691 C C . GLY A 1 86 ? -6.755 -0.976 12.232 1.00 83.62 86 GLY A C 1
ATOM 692 O O . GLY A 1 86 ? -7.803 -0.629 12.777 1.00 83.62 86 GLY A O 1
ATOM 693 N N . PHE A 1 87 ? -6.738 -1.504 11.007 1.00 82.38 87 PHE A N 1
ATOM 694 C CA . PHE A 1 87 ? -7.947 -1.741 10.223 1.00 82.38 87 PHE A CA 1
ATOM 695 C C . PHE A 1 87 ? -8.868 -2.791 10.856 1.00 82.38 87 PHE A C 1
ATOM 697 O O . PHE A 1 87 ? -10.073 -2.563 10.945 1.00 82.38 87 PHE A O 1
ATOM 704 N N . LEU A 1 88 ? -8.330 -3.913 11.345 1.00 80.88 88 LEU A N 1
ATOM 705 C CA . LEU A 1 88 ? -9.133 -4.950 12.010 1.00 80.88 88 LEU A CA 1
ATOM 706 C C . LEU A 1 88 ? -9.824 -4.436 13.282 1.00 80.88 88 LEU A C 1
ATOM 708 O O . LEU A 1 88 ? -10.947 -4.849 13.589 1.00 80.88 88 LEU A O 1
ATOM 712 N N . ILE A 1 89 ? -9.168 -3.519 13.995 1.00 83.00 89 ILE A N 1
ATOM 713 C CA . ILE A 1 89 ? -9.744 -2.817 15.148 1.00 83.00 89 ILE A CA 1
ATOM 714 C C . ILE A 1 89 ? -10.845 -1.859 14.686 1.00 83.00 89 ILE A C 1
ATOM 716 O O . ILE A 1 89 ? -11.939 -1.874 15.249 1.00 83.00 89 ILE A O 1
ATOM 720 N N . TYR A 1 90 ? -10.584 -1.060 13.646 1.00 77.62 90 TYR A N 1
ATOM 721 C CA . TYR A 1 90 ? -11.555 -0.112 13.091 1.00 77.62 90 TYR A CA 1
ATOM 722 C C . TYR A 1 90 ? -12.817 -0.806 12.563 1.00 77.62 90 TYR A C 1
ATOM 724 O O . TYR A 1 90 ? -13.930 -0.356 12.818 1.00 77.62 90 TYR A O 1
ATOM 732 N N . SER A 1 91 ? -12.657 -1.939 11.879 1.00 73.75 91 SER A N 1
ATOM 733 C CA . SER A 1 91 ? -13.770 -2.732 11.355 1.00 73.75 91 SER A CA 1
ATOM 734 C C . SER A 1 91 ? -14.589 -3.426 12.456 1.00 73.75 91 SER A C 1
ATOM 736 O O . SER A 1 91 ? -15.601 -4.053 12.149 1.00 73.75 91 SER A O 1
ATOM 738 N N . GLY A 1 92 ? -14.157 -3.373 13.723 1.00 70.81 92 GLY A N 1
ATOM 739 C CA . GLY A 1 92 ? -14.837 -4.029 14.842 1.00 70.81 92 GLY A CA 1
ATOM 740 C C . GLY A 1 92 ? -14.779 -5.56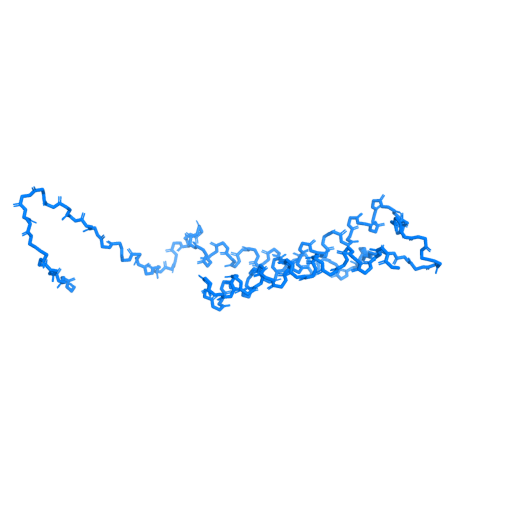1 14.803 1.00 70.81 92 GLY A C 1
ATOM 741 O O . GLY A 1 92 ? -15.469 -6.211 15.591 1.00 70.81 92 GLY A O 1
ATOM 742 N N . VAL A 1 93 ? -13.959 -6.135 13.911 1.00 71.50 93 VAL A N 1
ATOM 743 C CA . VAL A 1 93 ? -13.690 -7.582 13.827 1.00 71.50 93 VAL A CA 1
ATOM 744 C C . VAL A 1 93 ? -12.954 -8.034 15.085 1.00 71.50 93 VAL A C 1
ATOM 746 O O . VAL A 1 93 ? -13.273 -9.073 15.659 1.00 71.50 93 VAL A O 1
ATOM 749 N N . ILE A 1 94 ? -12.007 -7.214 15.553 1.00 69.19 94 ILE A N 1
ATOM 750 C CA . ILE A 1 94 ? -11.316 -7.412 16.826 1.00 69.19 94 ILE A CA 1
ATOM 751 C C . ILE A 1 94 ? -11.901 -6.435 17.845 1.00 69.19 94 ILE A C 1
ATOM 753 O O . ILE A 1 94 ? -11.613 -5.239 17.823 1.00 69.19 94 ILE A O 1
ATOM 757 N N . LYS A 1 95 ? -12.719 -6.959 18.761 1.00 63.03 95 LYS A N 1
ATOM 758 C CA . LYS A 1 95 ? -13.219 -6.213 19.921 1.00 63.03 95 LYS A CA 1
ATOM 759 C C . LYS A 1 95 ? -12.254 -6.407 21.083 1.00 63.03 95 LYS A C 1
ATOM 761 O O . LYS A 1 95 ? -12.202 -7.484 21.680 1.00 63.03 95 LYS A O 1
ATOM 766 N N . PHE A 1 96 ? -11.484 -5.377 21.420 1.00 68.56 96 PHE A N 1
ATOM 767 C CA . PHE A 1 96 ? -10.689 -5.404 22.644 1.00 68.56 96 PHE A CA 1
ATOM 768 C C . PHE A 1 96 ? -11.609 -5.280 23.859 1.00 68.56 96 PHE A C 1
ATOM 770 O O . PHE A 1 96 ? -12.399 -4.346 23.952 1.00 68.56 96 PHE A O 1
ATOM 777 N N . LYS A 1 97 ? -11.474 -6.197 24.826 1.00 58.34 97 LYS A N 1
ATOM 778 C CA . LYS A 1 97 ? -12.283 -6.204 26.062 1.00 58.34 97 LYS A CA 1
ATOM 779 C C . LYS A 1 97 ? -12.194 -4.900 26.877 1.00 58.34 97 LYS A C 1
ATOM 781 O O . LYS A 1 97 ? -13.066 -4.659 27.697 1.00 58.34 97 LYS A O 1
ATOM 786 N N . CYS A 1 98 ? -11.163 -4.080 26.657 1.00 61.47 98 CYS A N 1
ATOM 787 C CA . CYS A 1 98 ? -10.931 -2.823 27.377 1.00 61.47 98 CYS A CA 1
ATOM 788 C C . CYS A 1 98 ? -11.554 -1.579 26.722 1.00 61.47 98 CYS A C 1
ATOM 790 O O . CYS A 1 98 ? -11.388 -0.485 27.253 1.00 61.47 98 CYS A O 1
ATOM 792 N N . PHE A 1 99 ? -12.225 -1.707 25.574 1.00 61.94 99 PHE A N 1
ATOM 793 C CA . PHE A 1 99 ? -12.876 -0.574 24.916 1.00 61.94 99 PHE A CA 1
ATOM 794 C C . PHE A 1 99 ? -14.391 -0.766 24.890 1.00 61.94 99 PHE A C 1
ATOM 796 O O . PHE A 1 99 ? -14.898 -1.779 24.408 1.00 61.94 99 PHE A O 1
ATOM 803 N N . THR A 1 100 ? -15.122 0.233 25.386 1.00 59.81 100 THR A N 1
ATOM 804 C CA . THR A 1 100 ? -16.570 0.332 25.197 1.00 59.81 100 THR A CA 1
ATOM 805 C C . THR A 1 100 ? -16.821 0.750 23.756 1.00 59.81 100 THR A C 1
ATOM 807 O O . THR A 1 100 ? -16.706 1.922 23.405 1.00 59.81 100 THR A O 1
ATOM 810 N N . TYR A 1 101 ? -17.118 -0.221 22.899 1.00 63.50 101 TYR A N 1
ATOM 811 C CA . TYR A 1 101 ? -17.546 0.062 21.535 1.00 63.50 101 TYR A CA 1
ATOM 812 C C . TYR A 1 101 ? -19.002 0.546 21.564 1.00 63.50 101 TYR A C 1
ATOM 814 O O . TYR A 1 101 ? -19.823 -0.085 22.240 1.00 63.50 101 TYR A O 1
ATOM 822 N N . PRO A 1 102 ? -19.351 1.629 20.845 1.00 60.91 102 PRO A N 1
ATOM 823 C CA . PRO A 1 102 ? -20.743 2.030 20.702 1.00 60.91 102 PRO A CA 1
ATOM 824 C C . PRO A 1 102 ? -21.511 0.862 20.080 1.00 60.91 102 PRO A C 1
ATOM 826 O O . PRO A 1 102 ? -21.091 0.300 19.065 1.00 60.91 102 PRO A O 1
ATOM 829 N N . GLN A 1 103 ? -22.601 0.443 20.722 1.00 59.72 103 GLN A N 1
ATOM 830 C CA . GLN A 1 103 ? -23.426 -0.624 20.176 1.00 59.72 103 GLN A CA 1
ATOM 831 C C . GLN A 1 103 ? -24.011 -0.147 18.849 1.00 59.72 103 GLN A C 1
ATOM 833 O O . GLN A 1 103 ? -24.489 0.983 18.740 1.00 59.72 103 GLN A O 1
ATOM 838 N N . SER A 1 104 ? -23.942 -0.995 17.823 1.00 53.06 104 SER A N 1
ATOM 839 C CA . SER A 1 104 ? -24.636 -0.740 16.568 1.00 53.06 104 SER A CA 1
ATOM 840 C C . SER A 1 104 ? -26.111 -0.567 16.904 1.00 53.06 104 SER A C 1
ATOM 842 O O . SER A 1 104 ? -26.732 -1.513 17.386 1.00 53.06 104 SER A O 1
ATOM 844 N N . ASN A 1 105 ? -26.645 0.635 16.687 1.00 46.12 105 ASN A N 1
ATOM 845 C CA . ASN A 1 105 ? -28.059 0.953 16.848 1.00 46.12 105 ASN A CA 1
ATOM 846 C C . ASN A 1 105 ? -28.838 0.256 15.723 1.00 46.12 105 ASN A C 1
ATOM 848 O O . ASN A 1 105 ? -29.248 0.861 14.734 1.00 46.12 105 ASN A O 1
ATOM 852 N N . VAL A 1 106 ? -28.933 -1.069 15.820 1.00 53.62 106 VAL A N 1
ATOM 853 C CA . VAL A 1 106 ? -29.836 -1.865 15.008 1.00 53.62 106 VAL A CA 1
ATOM 854 C C . VAL A 1 106 ? -31.228 -1.567 15.534 1.00 53.62 106 VAL A C 1
ATOM 856 O O . VAL A 1 106 ? -31.651 -2.109 16.552 1.00 53.62 106 VAL A O 1
ATOM 859 N N . ARG A 1 107 ? -31.945 -0.673 14.846 1.00 53.97 107 ARG A N 1
ATOM 860 C CA . ARG A 1 107 ? -33.399 -0.601 14.978 1.00 53.97 107 ARG A CA 1
ATOM 861 C C . ARG A 1 107 ? -33.933 -1.983 14.621 1.00 53.97 107 ARG A C 1
ATOM 863 O O . ARG A 1 107 ? -33.975 -2.347 13.448 1.00 53.97 107 ARG A O 1
ATOM 870 N N . LEU A 1 108 ? -34.297 -2.765 15.631 1.00 59.66 108 LEU A N 1
ATOM 871 C CA . LEU A 1 108 ? -35.078 -3.973 15.436 1.00 59.66 108 LEU A CA 1
ATOM 872 C C . LEU A 1 108 ? -36.426 -3.508 14.881 1.00 59.66 108 LEU A C 1
ATOM 874 O O . LEU A 1 108 ? -37.248 -2.958 15.609 1.00 59.66 108 LEU A O 1
ATOM 878 N N . MET A 1 109 ? -36.627 -3.645 13.569 1.00 51.91 109 MET A N 1
ATOM 879 C CA . MET A 1 109 ? -37.953 -3.494 12.985 1.00 51.91 109 MET A CA 1
ATOM 880 C C . MET A 1 109 ? -38.792 -4.657 13.504 1.00 51.91 109 MET A C 1
ATOM 882 O O . MET A 1 109 ? -38.762 -5.757 12.953 1.00 51.91 109 MET A O 1
ATOM 886 N N . HIS A 1 110 ? -39.528 -4.421 14.586 1.00 50.75 110 HIS A N 1
ATOM 887 C CA . HIS A 1 110 ? -40.673 -5.250 14.914 1.00 50.75 110 HIS A CA 1
ATOM 888 C C . HIS A 1 110 ? -41.705 -5.033 13.807 1.00 50.75 110 HIS A C 1
ATOM 890 O O . HIS A 1 110 ? -42.499 -4.097 13.850 1.00 50.75 110 HIS A O 1
ATOM 896 N N . VAL A 1 111 ? -41.663 -5.877 12.777 1.00 61.78 111 VAL A N 1
ATOM 897 C CA . VAL A 1 111 ? -42.774 -6.008 11.835 1.00 61.78 111 VAL A CA 1
ATOM 898 C C . VAL A 1 111 ? -43.894 -6.687 12.612 1.00 61.78 111 VAL A C 1
ATOM 900 O O . VAL A 1 111 ? -43.947 -7.911 12.707 1.00 61.78 111 VAL A O 1
ATOM 903 N N . ASN A 1 112 ? -44.736 -5.876 13.252 1.00 54.88 112 ASN A N 1
ATOM 904 C CA . ASN A 1 112 ? -45.990 -6.326 13.831 1.00 54.88 112 ASN A CA 1
ATOM 905 C C . ASN A 1 112 ? -46.942 -6.643 12.661 1.00 54.88 112 ASN A C 1
ATOM 907 O O . ASN A 1 112 ? -47.305 -5.723 11.927 1.00 54.88 112 ASN A O 1
ATOM 911 N N . PRO A 1 113 ? -47.335 -7.910 12.430 1.00 59.78 113 PRO A N 1
ATOM 912 C CA . PRO A 1 113 ? -48.109 -8.287 11.246 1.00 59.78 113 PRO A CA 1
ATOM 913 C C . PRO A 1 113 ? -49.567 -7.789 11.259 1.00 59.78 113 PRO A C 1
ATOM 915 O O . PRO A 1 113 ? -50.314 -8.114 10.341 1.00 59.78 113 PRO A O 1
ATOM 918 N N . TYR A 1 114 ? -49.980 -7.008 12.265 1.00 55.19 114 TYR A N 1
ATOM 919 C CA . TYR A 1 114 ? -51.369 -6.578 12.443 1.00 55.19 114 TYR A CA 1
ATOM 920 C C . TYR A 1 114 ? -51.620 -5.067 12.347 1.00 55.19 114 TYR A C 1
ATOM 922 O O . TYR A 1 114 ? -52.779 -4.665 12.393 1.00 55.19 114 TYR A O 1
ATOM 930 N N . GLU A 1 115 ? -50.602 -4.224 12.140 1.00 53.62 115 GLU A N 1
ATOM 931 C CA . GLU A 1 115 ? -50.811 -2.772 12.023 1.00 53.62 115 GLU A CA 1
ATOM 932 C C . GLU A 1 115 ? -50.217 -2.201 10.731 1.00 53.62 115 GLU A C 1
ATOM 934 O O . GLU A 1 115 ? -49.033 -1.889 10.614 1.00 53.62 115 GLU A O 1
ATOM 939 N N . SER A 1 116 ? -51.099 -2.014 9.747 1.00 52.09 116 SER A N 1
ATOM 940 C CA . SER A 1 116 ? -50.904 -1.091 8.629 1.00 52.09 116 SER A CA 1
ATOM 941 C C . SER A 1 116 ? -50.988 0.352 9.149 1.00 52.09 116 SER A C 1
ATOM 943 O O . SER A 1 116 ? -51.985 1.041 8.942 1.00 52.09 116 SER A O 1
ATOM 945 N N . GLY A 1 117 ? -49.956 0.807 9.856 1.00 51.28 117 GLY A N 1
ATOM 946 C CA . GLY A 1 117 ? -49.879 2.165 10.390 1.00 51.28 117 GLY A CA 1
ATOM 947 C C . GLY A 1 117 ? -48.507 2.433 10.991 1.00 51.28 117 GLY A C 1
ATOM 948 O O . GLY A 1 117 ? -48.195 1.971 12.078 1.00 51.28 117 GLY A O 1
ATOM 949 N N . SER A 1 118 ? -47.662 3.158 10.261 1.00 48.56 118 SER A N 1
ATOM 950 C CA . SER A 1 118 ? -46.305 3.510 10.674 1.00 48.56 118 SER A CA 1
ATOM 951 C C . SER A 1 118 ? -46.305 4.547 11.807 1.00 48.56 118 SER A C 1
ATOM 953 O O . SER A 1 118 ? -46.248 5.749 11.544 1.00 48.56 118 SER A O 1
ATOM 955 N N . SER A 1 119 ? -46.319 4.103 13.060 1.00 43.44 119 SER A N 1
ATOM 956 C CA . SER A 1 119 ? -45.993 4.929 14.230 1.00 43.44 119 SER A CA 1
ATOM 957 C C . SER A 1 119 ? -44.580 4.590 14.708 1.00 43.44 119 SER A C 1
ATOM 959 O O . SER A 1 119 ? -44.322 3.550 15.306 1.00 43.44 119 SER A O 1
ATOM 961 N N . VAL A 1 120 ? -43.631 5.473 14.390 1.00 48.03 120 VAL A N 1
ATOM 962 C CA . VAL A 1 120 ? -42.235 5.383 14.833 1.00 48.03 120 VAL A CA 1
ATOM 963 C C . VAL A 1 120 ? -42.151 5.921 16.259 1.00 48.03 120 VAL A C 1
ATOM 965 O O . VAL A 1 120 ? -42.069 7.131 16.450 1.00 48.03 120 VAL A O 1
ATOM 968 N N . GLU A 1 121 ? -42.156 5.041 17.256 1.00 45.25 121 GLU A N 1
ATOM 969 C CA . GLU A 1 121 ? -41.869 5.423 18.641 1.00 45.25 121 GLU A CA 1
ATOM 970 C C . GLU A 1 121 ? -40.362 5.266 18.912 1.00 45.25 121 GLU A C 1
ATOM 972 O O . GLU A 1 121 ? -39.792 4.179 18.797 1.00 45.25 121 GLU A O 1
ATOM 977 N N . GLN A 1 122 ? -39.683 6.386 19.181 1.00 38.53 122 GLN A N 1
ATOM 978 C CA . GLN A 1 122 ? -38.279 6.414 19.592 1.00 38.53 122 GLN A CA 1
ATOM 979 C C . GLN A 1 122 ? -38.206 6.294 21.114 1.00 38.53 122 GLN A C 1
ATOM 981 O O . GLN A 1 122 ? -38.604 7.220 21.815 1.00 38.53 122 GLN A O 1
ATOM 986 N N . ILE A 1 123 ? -37.659 5.187 21.620 1.00 43.53 123 ILE A N 1
ATOM 987 C CA . ILE A 1 123 ? -37.337 5.041 23.043 1.00 43.53 123 ILE A CA 1
ATOM 988 C C . ILE A 1 123 ? -35.864 5.426 23.238 1.00 43.53 123 ILE A C 1
ATOM 990 O O . ILE A 1 123 ? -34.988 4.914 22.537 1.00 43.53 123 ILE A O 1
ATOM 994 N N . ILE A 1 124 ? -35.666 6.401 24.131 1.00 38.56 124 ILE A N 1
ATOM 995 C CA . ILE A 1 124 ? -34.403 7.026 24.565 1.00 38.56 124 ILE A CA 1
ATOM 996 C C . ILE A 1 124 ? -33.570 6.038 25.382 1.00 38.56 124 ILE A C 1
ATOM 998 O O . ILE A 1 124 ? -34.167 5.348 26.238 1.00 38.56 124 ILE A O 1
#

Secondary structure (DSSP, 8-state):
-HHHHHHHHHHHHHHHHHHHHHHHS-HHHHHHHHHHHHHHHHHHHHHHHHHSTT--SS--TT---S----TTHHHHHHHHHHHHHHHHHHTTSS--TTS-PPP---------TT--S-------

Sequence (124 aa):
MVLFLIYIPISTTYNGCLIGTIATTNAITYTIIEMIGSFLTWIVDLIIYHGFHGKFILHSNGKIFGTKWTKYSYLRLIGSVIYFIGFLIYSGVIKFKCFTYPQSNVRLMHVNPYESGSSVEQII

pLDDT: mean 74.03, std 15.39, range [38.53, 92.56]